Protein AF-A0A4V1SUV0-F1 (afdb_monomer_lite)

Secondary structure (DSSP, 8-state):
--PPP------GGGTHHHHHHHHHHHHHHHHHHHHH--HHHHHHHHHHHHHHHHHHHHHHHHHGGG--------HHHHHHHHHH-SS--EEE-TTS-EEEE-HHHHHHHTS---GGG-SS-HHHHHHHHHHHHHHHT-

Foldseek 3Di:
DDDDDDDPDPDPVVCVVLCCLQVVLQVVLVVCCVPPVDPVVSVVSNVNSVVVNVVVVVVCVVVCVVPPPPVPPPVVVVQVVQQPDPDFDWDADLVQHTDDTYVNVCVVQVHDDGLCRGPDDPVSSVVVVVVSVVVVVD

Structure (mmCIF, N/CA/C/O backbone):
data_AF-A0A4V1SUV0-F1
#
_entry.id   AF-A0A4V1SUV0-F1
#
loop_
_atom_site.group_PDB
_atom_site.id
_atom_site.type_symbol
_atom_site.label_atom_id
_atom_site.label_alt_id
_atom_site.label_comp_id
_atom_site.label_asym_id
_atom_site.label_entity_id
_atom_site.label_seq_id
_atom_site.pdbx_PDB_ins_code
_atom_site.Cartn_x
_atom_site.Cartn_y
_atom_site.Cartn_z
_atom_site.occupancy
_atom_site.B_iso_or_equiv
_atom_site.auth_seq_id
_atom_site.auth_comp_id
_atom_site.auth_asym_id
_atom_site.auth_atom_id
_atom_site.pdbx_PDB_model_num
ATOM 1 N N . MET A 1 1 ? -13.828 1.800 -22.307 1.00 41.22 1 MET A N 1
ATOM 2 C CA . MET A 1 1 ? -14.853 2.017 -21.264 1.00 41.22 1 MET A CA 1
ATOM 3 C C . MET A 1 1 ? -14.147 1.961 -19.924 1.00 41.22 1 MET A C 1
ATOM 5 O O . MET A 1 1 ? -13.738 0.884 -19.521 1.00 41.22 1 MET A O 1
ATOM 9 N N . ALA A 1 2 ? -13.876 3.117 -19.317 1.00 48.47 2 ALA A N 1
ATOM 10 C CA . ALA A 1 2 ? -13.180 3.194 -18.037 1.00 48.47 2 ALA A CA 1
ATOM 11 C C . ALA A 1 2 ? -14.188 2.935 -16.909 1.00 48.47 2 ALA A C 1
ATOM 13 O O . ALA A 1 2 ? -15.139 3.696 -16.738 1.00 48.47 2 ALA A O 1
ATOM 14 N N . SER A 1 3 ? -14.021 1.826 -16.195 1.00 60.16 3 SER A N 1
ATOM 15 C CA . SER A 1 3 ? -14.788 1.503 -14.994 1.00 60.16 3 SER A CA 1
ATOM 16 C C . SER A 1 3 ? -14.407 2.449 -13.853 1.00 60.16 3 SER A C 1
ATOM 18 O O . SER A 1 3 ? -13.226 2.697 -13.616 1.00 60.16 3 SER A O 1
ATOM 20 N N . LEU A 1 4 ? -15.415 2.981 -13.162 1.00 60.09 4 LEU A N 1
ATOM 21 C CA . LEU A 1 4 ? -15.269 3.890 -12.024 1.00 60.09 4 LEU A CA 1
ATOM 22 C C . LEU A 1 4 ? -14.561 3.211 -10.835 1.00 60.09 4 LEU A C 1
ATOM 24 O O . LEU A 1 4 ? -14.750 2.009 -10.627 1.00 60.09 4 LEU A O 1
ATOM 28 N N . PRO A 1 5 ? -13.804 3.963 -10.012 1.00 59.38 5 PRO A N 1
ATOM 29 C CA . PRO A 1 5 ? -13.216 3.426 -8.793 1.00 59.38 5 PRO A CA 1
ATOM 30 C C . PRO A 1 5 ? -14.317 3.043 -7.795 1.00 59.38 5 PRO A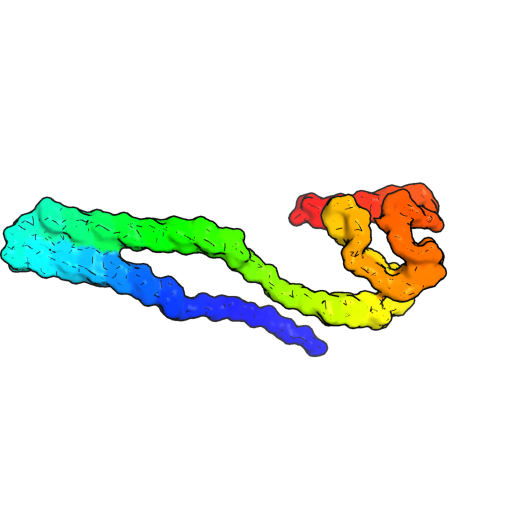 C 1
ATOM 32 O O . PRO A 1 5 ? -15.138 3.869 -7.391 1.00 59.38 5 PRO A O 1
ATOM 35 N N . ILE A 1 6 ? -14.326 1.776 -7.382 1.00 57.34 6 ILE A N 1
ATOM 36 C CA . ILE A 1 6 ? -15.168 1.284 -6.289 1.00 57.34 6 ILE A CA 1
ATOM 37 C C . ILE A 1 6 ? -14.663 1.931 -4.999 1.00 57.34 6 ILE A C 1
ATOM 39 O O . ILE A 1 6 ? -13.550 1.669 -4.550 1.00 57.34 6 ILE A O 1
ATOM 43 N N . SER A 1 7 ? -15.477 2.802 -4.406 1.00 56.31 7 SER A N 1
ATOM 44 C CA . SER A 1 7 ? -15.192 3.327 -3.071 1.00 56.31 7 SER A CA 1
ATOM 45 C C . SER A 1 7 ? -15.300 2.186 -2.055 1.00 56.31 7 SER A C 1
ATOM 47 O O . SER A 1 7 ? -16.302 1.463 -2.080 1.00 56.31 7 SER A O 1
ATOM 49 N N . PRO A 1 8 ? -14.322 2.001 -1.151 1.00 54.34 8 PRO A N 1
ATOM 50 C CA . PRO A 1 8 ? -14.418 0.974 -0.126 1.00 54.34 8 PRO A CA 1
ATOM 51 C C . PRO A 1 8 ? -15.612 1.285 0.782 1.00 54.34 8 PRO A C 1
ATOM 53 O O . PRO A 1 8 ? -15.635 2.282 1.507 1.00 54.34 8 PRO A O 1
ATOM 56 N N . VAL A 1 9 ? -16.633 0.429 0.735 1.00 54.97 9 VAL A N 1
ATOM 57 C CA . VAL A 1 9 ? -17.782 0.516 1.638 1.00 54.97 9 VAL A CA 1
ATOM 58 C C . VAL A 1 9 ? -17.272 0.226 3.048 1.00 54.97 9 VAL A C 1
ATOM 60 O O . VAL A 1 9 ? -16.897 -0.902 3.373 1.00 54.97 9 VAL A O 1
ATOM 63 N N . LYS A 1 10 ? -17.231 1.258 3.897 1.00 54.19 10 LYS A N 1
ATOM 64 C CA . LYS A 1 10 ? -16.852 1.136 5.308 1.00 54.19 10 LYS A CA 1
ATOM 65 C C . LYS A 1 10 ? -17.797 0.132 5.973 1.00 54.19 10 LYS A C 1
ATOM 67 O O . LYS A 1 10 ? -18.974 0.418 6.175 1.00 54.19 10 LYS A O 1
ATOM 72 N N . SER A 1 11 ? -17.296 -1.068 6.264 1.00 56.12 11 SER A N 1
ATOM 73 C CA . SER A 1 11 ? -18.139 -2.168 6.733 1.00 56.12 11 SER A CA 1
ATOM 74 C C . SER A 1 11 ? -18.790 -1.828 8.082 1.00 56.12 11 SER A C 1
ATOM 76 O O . SER A 1 11 ? -18.070 -1.549 9.043 1.00 56.12 11 SER A O 1
ATOM 78 N N . PRO A 1 12 ? -20.126 -1.916 8.223 1.00 59.59 12 PRO A N 1
ATOM 79 C CA . PRO A 1 12 ? -20.830 -1.590 9.470 1.00 59.59 12 PRO A CA 1
ATOM 80 C C . PRO A 1 12 ? -20.394 -2.476 10.651 1.00 59.59 12 PRO A C 1
ATOM 82 O O . PRO A 1 12 ? -20.438 -2.052 11.805 1.00 59.59 12 PRO A O 1
ATOM 85 N N . ARG A 1 13 ? -19.864 -3.675 10.367 1.00 63.06 13 ARG A N 1
ATOM 86 C CA . ARG A 1 13 ? -19.307 -4.608 11.363 1.00 63.06 13 ARG A CA 1
ATOM 87 C C . ARG A 1 13 ? -18.115 -4.040 12.137 1.00 63.06 13 ARG A C 1
ATOM 89 O O . ARG A 1 13 ? -17.915 -4.403 13.289 1.00 63.06 13 ARG A O 1
ATOM 96 N N . ALA A 1 14 ? -17.368 -3.104 11.549 1.00 66.19 14 ALA A N 1
ATOM 97 C CA . ALA A 1 14 ? -16.255 -2.439 12.220 1.00 66.19 14 ALA A CA 1
ATOM 98 C C . ALA A 1 14 ? -16.700 -1.543 13.387 1.00 66.19 14 ALA A C 1
ATOM 100 O O . ALA A 1 14 ? -15.888 -1.260 14.265 1.00 66.19 14 ALA A O 1
ATOM 101 N N . LEU A 1 15 ? -17.944 -1.060 13.387 1.00 70.19 15 LEU A N 1
ATOM 102 C CA . LEU A 1 15 ? -18.450 -0.131 14.401 1.00 70.19 15 LEU A CA 1
ATOM 103 C C . LEU A 1 15 ? -19.153 -0.847 15.558 1.00 70.19 15 LEU A C 1
ATOM 105 O O . LEU A 1 15 ? -19.224 -0.288 16.650 1.00 70.19 15 LEU A O 1
ATOM 109 N N . LEU A 1 16 ? -19.596 -2.092 15.352 1.00 78.88 16 LEU A N 1
ATOM 110 C CA . LEU A 1 16 ? -20.239 -2.908 16.383 1.00 78.88 16 LEU A CA 1
ATOM 111 C C . LEU A 1 16 ? -19.441 -3.027 17.695 1.00 78.88 16 LEU A C 1
ATOM 113 O O . LEU A 1 16 ? -20.037 -2.775 18.739 1.00 78.88 16 LEU A O 1
ATOM 117 N N . PRO A 1 17 ? -18.135 -3.366 17.706 1.00 74.00 17 PRO A N 1
ATOM 11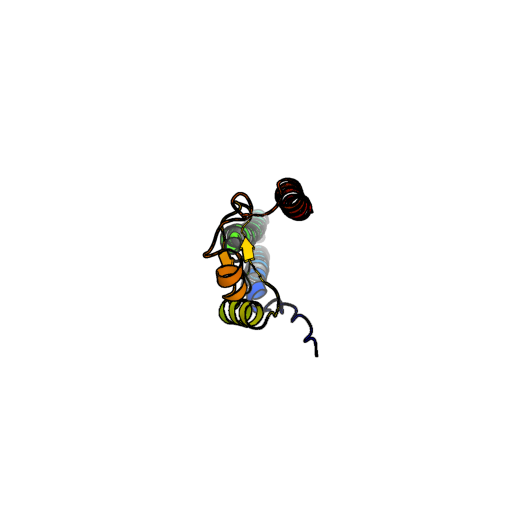8 C CA . PRO A 1 17 ? -17.416 -3.543 18.969 1.00 74.00 17 PRO A CA 1
ATOM 119 C C . PRO A 1 17 ? -17.228 -2.221 19.725 1.00 74.00 17 PRO A C 1
ATOM 121 O O . PRO A 1 17 ? -17.259 -2.203 20.952 1.00 74.00 17 PRO A O 1
ATOM 124 N N . LEU A 1 18 ? -17.099 -1.099 19.007 1.00 74.88 18 LEU A N 1
ATOM 125 C CA . LEU A 1 18 ? -16.996 0.228 19.614 1.00 74.88 18 LEU A CA 1
ATOM 126 C C . LEU A 1 18 ? -18.335 0.659 20.227 1.00 74.88 18 LEU A C 1
ATOM 128 O O . LEU A 1 18 ? -18.375 1.117 21.366 1.00 74.88 18 LEU A O 1
ATOM 132 N N . ALA A 1 19 ? -19.431 0.468 19.490 1.00 77.25 19 ALA A N 1
ATOM 133 C CA . ALA A 1 19 ? -20.776 0.751 19.976 1.00 77.25 19 ALA A CA 1
ATOM 134 C C . ALA A 1 19 ? -21.141 -0.131 21.180 1.00 77.25 19 ALA A C 1
ATOM 136 O O . ALA A 1 19 ? -21.720 0.365 22.142 1.00 77.25 19 ALA A O 1
ATOM 137 N N . ALA A 1 20 ? -20.748 -1.409 21.164 1.00 79.56 20 ALA A N 1
ATOM 138 C CA . ALA A 1 20 ? -20.945 -2.326 22.282 1.00 79.56 20 ALA A CA 1
ATOM 139 C C . ALA A 1 20 ? -20.131 -1.920 23.521 1.00 79.56 20 ALA A C 1
ATOM 141 O O . ALA A 1 20 ? -20.669 -1.942 24.623 1.00 79.56 20 ALA A O 1
ATOM 142 N N . ALA A 1 21 ? -18.870 -1.503 23.358 1.00 75.56 21 ALA A N 1
ATOM 143 C CA . ALA A 1 21 ? -18.037 -1.053 24.475 1.00 75.56 21 ALA A CA 1
ATOM 144 C C . ALA A 1 21 ? -18.584 0.228 25.126 1.00 75.56 21 ALA A C 1
ATOM 146 O O . ALA A 1 21 ? -18.710 0.302 26.348 1.00 75.56 21 ALA A O 1
ATOM 147 N N . ILE A 1 22 ? -18.961 1.218 24.310 1.00 76.31 22 ILE A N 1
ATOM 148 C CA . ILE A 1 22 ? -19.533 2.479 24.798 1.00 76.31 22 ILE A CA 1
ATOM 149 C C . ILE A 1 22 ? -20.901 2.219 25.439 1.00 76.31 22 ILE A C 1
ATOM 151 O O . ILE A 1 22 ? -21.127 2.600 26.585 1.00 76.31 22 ILE A O 1
ATOM 155 N N . GLY A 1 23 ? -21.799 1.530 24.731 1.00 79.88 23 GLY A N 1
ATOM 156 C CA . GLY A 1 23 ? -23.141 1.221 25.224 1.00 79.88 23 GLY A CA 1
ATOM 157 C C . GLY A 1 23 ? -23.121 0.377 26.498 1.00 79.88 23 GLY A C 1
ATOM 158 O O . GLY A 1 23 ? -23.837 0.688 27.446 1.00 79.88 23 GLY A O 1
ATOM 159 N N . GLY A 1 24 ? -22.256 -0.638 26.559 1.00 81.38 24 GLY A N 1
ATOM 160 C CA . GLY A 1 24 ? -22.076 -1.479 27.741 1.00 81.38 24 GLY A CA 1
ATOM 161 C C . GLY A 1 24 ? -21.551 -0.702 28.949 1.00 81.38 24 GLY A C 1
ATOM 162 O O . GLY A 1 24 ? -22.087 -0.856 30.045 1.00 81.38 24 GLY A O 1
ATOM 163 N N . GLY A 1 25 ? -20.562 0.178 28.754 1.00 75.75 25 GLY A N 1
ATOM 164 C CA . GLY A 1 25 ? -20.019 1.019 29.827 1.00 75.75 25 GLY A CA 1
ATOM 165 C C . GLY A 1 25 ? -21.056 1.980 30.415 1.00 75.75 25 GLY A C 1
ATOM 166 O O . GLY A 1 25 ? -21.202 2.061 31.634 1.00 75.75 25 GLY A O 1
ATOM 167 N N . PHE A 1 26 ? -21.830 2.655 29.560 1.00 77.19 26 PHE A N 1
ATOM 168 C CA . PHE A 1 26 ? -22.907 3.548 30.003 1.00 77.19 26 PHE A CA 1
ATOM 169 C C . PHE A 1 26 ? -24.049 2.800 30.694 1.00 77.19 26 PHE A C 1
ATOM 171 O O . PHE A 1 26 ? -24.549 3.262 31.720 1.00 77.19 26 PHE A O 1
ATOM 178 N N . LEU A 1 27 ? -24.448 1.639 30.167 1.00 82.62 27 LEU A N 1
ATOM 179 C CA . LEU A 1 27 ? -25.510 0.832 30.762 1.00 82.62 27 LEU A CA 1
ATOM 180 C C . LEU A 1 27 ? -25.115 0.330 32.156 1.00 82.62 27 LEU A C 1
ATOM 182 O O . LEU A 1 27 ? -25.905 0.428 33.091 1.00 82.62 27 LEU A O 1
ATOM 186 N N . ALA A 1 28 ? -23.881 -0.148 32.317 1.00 74.62 28 ALA A N 1
ATOM 187 C CA . ALA A 1 28 ? -23.382 -0.590 33.612 1.00 74.62 28 ALA A CA 1
ATOM 188 C C . ALA A 1 28 ? -23.253 0.569 34.619 1.00 74.62 28 ALA A C 1
ATOM 190 O O . ALA A 1 28 ? -23.650 0.411 35.773 1.00 74.62 28 ALA A O 1
ATOM 191 N N . ALA A 1 29 ? -22.797 1.751 34.184 1.00 71.44 29 ALA A N 1
ATOM 192 C CA . ALA A 1 29 ? -22.764 2.948 35.029 1.00 71.44 29 ALA A CA 1
ATOM 193 C C . ALA A 1 29 ? -24.166 3.358 35.516 1.00 71.44 29 ALA A C 1
ATOM 195 O O . ALA A 1 29 ? -24.338 3.694 36.687 1.00 71.44 29 ALA A O 1
ATOM 196 N N . ALA A 1 30 ? -25.171 3.294 34.635 1.00 74.00 30 ALA A N 1
ATOM 197 C CA . ALA A 1 30 ? -26.556 3.603 34.978 1.00 74.00 30 ALA A CA 1
ATOM 198 C C . ALA A 1 30 ? -27.132 2.608 35.996 1.00 74.00 30 ALA A C 1
ATOM 200 O O . ALA A 1 30 ? -27.776 3.030 36.952 1.00 74.00 30 ALA A O 1
ATOM 201 N N . ILE A 1 31 ? -26.862 1.307 35.835 1.00 78.94 31 ILE A N 1
ATOM 202 C CA . ILE A 1 31 ? -27.298 0.278 36.791 1.00 78.94 31 ILE A CA 1
ATOM 203 C C . ILE A 1 31 ? -26.684 0.540 38.166 1.00 78.94 31 ILE A C 1
ATOM 205 O O . ILE A 1 31 ? -27.420 0.615 39.143 1.00 78.94 31 ILE A O 1
ATOM 209 N N . VAL A 1 32 ? -25.365 0.751 38.240 1.00 77.25 32 VAL A N 1
ATOM 210 C CA . VAL A 1 32 ? -24.669 1.020 39.509 1.00 77.25 32 VAL A CA 1
ATOM 211 C C . VAL A 1 32 ? -25.234 2.256 40.202 1.00 77.25 32 VAL A C 1
ATOM 213 O O . VAL A 1 32 ? -25.510 2.197 41.397 1.00 77.25 32 VAL A O 1
ATOM 216 N N . LEU A 1 33 ? -25.444 3.352 39.467 1.00 71.56 33 LEU A N 1
ATOM 217 C CA . LEU A 1 33 ? -25.982 4.587 40.036 1.00 71.56 33 LEU A CA 1
ATOM 218 C C . LEU A 1 33 ? -27.406 4.387 40.574 1.00 71.56 33 LEU A C 1
ATOM 220 O O . LEU A 1 33 ? -27.722 4.881 41.648 1.00 71.56 33 LEU A O 1
ATOM 224 N N . LEU A 1 34 ? -28.242 3.623 39.864 1.00 74.50 34 LEU A N 1
ATOM 225 C CA . LEU A 1 34 ? -29.613 3.330 40.287 1.00 74.50 34 LEU A CA 1
ATOM 226 C C . LEU A 1 34 ? -29.688 2.364 41.480 1.00 74.50 34 LEU A C 1
ATOM 228 O O . LEU A 1 34 ? -30.655 2.422 42.233 1.00 74.50 34 LEU A O 1
ATOM 232 N N . THR A 1 35 ? -28.707 1.472 41.656 1.00 79.50 35 THR A N 1
ATOM 233 C CA . THR A 1 35 ? -28.727 0.463 42.731 1.00 79.50 35 THR A CA 1
ATOM 234 C C . THR A 1 35 ? -27.941 0.856 43.978 1.00 79.50 35 THR A C 1
ATOM 236 O O . THR A 1 35 ? -28.340 0.478 45.075 1.00 79.50 35 THR A O 1
ATOM 239 N N . LEU A 1 36 ? -26.809 1.552 43.827 1.00 77.88 36 LEU A N 1
ATOM 240 C CA . LEU A 1 36 ? -25.890 1.875 44.929 1.00 77.88 36 LEU A CA 1
ATOM 241 C C . LEU A 1 36 ? -25.932 3.357 45.334 1.00 77.88 36 LEU A C 1
ATOM 243 O O . LEU A 1 36 ? -25.441 3.677 46.411 1.00 77.88 36 LEU A O 1
ATOM 247 N N . ASP A 1 37 ? -26.445 4.252 44.479 1.00 77.50 37 ASP A N 1
ATOM 248 C CA . ASP A 1 37 ? -26.377 5.725 44.613 1.00 77.50 37 ASP A CA 1
ATOM 249 C C . ASP A 1 37 ? -24.947 6.292 44.803 1.00 77.50 37 ASP A C 1
ATOM 251 O O . ASP A 1 37 ? -24.736 7.478 45.062 1.00 77.50 37 ASP A O 1
ATOM 255 N N . ASP A 1 38 ? -23.922 5.455 44.615 1.00 74.69 38 ASP A N 1
ATOM 256 C CA . ASP A 1 38 ? -22.522 5.833 44.765 1.00 74.69 38 ASP A CA 1
ATOM 257 C C . ASP A 1 38 ? -21.959 6.383 43.448 1.00 74.69 38 ASP A C 1
ATOM 259 O O . ASP A 1 38 ? -21.669 5.666 42.479 1.00 74.69 38 ASP A O 1
ATOM 263 N N . ARG A 1 39 ? -21.772 7.705 43.433 1.00 77.44 39 ARG A N 1
ATOM 264 C CA . ARG A 1 39 ? -21.235 8.446 42.288 1.00 77.44 39 ARG A CA 1
ATOM 265 C C . ARG A 1 39 ? -19.792 8.071 41.959 1.00 77.44 39 ARG A C 1
ATOM 267 O O . ARG A 1 39 ? -19.420 8.143 40.789 1.00 77.44 39 ARG A O 1
ATOM 274 N N . ALA A 1 40 ? -18.985 7.669 42.940 1.00 79.44 40 ALA A N 1
ATOM 275 C CA . ALA A 1 40 ? -17.592 7.301 42.699 1.00 79.44 40 ALA A CA 1
ATOM 276 C C . ALA A 1 40 ? -17.506 6.018 41.861 1.00 79.44 40 ALA A C 1
ATOM 278 O O . ALA A 1 40 ? -16.734 5.948 40.901 1.00 79.44 40 ALA A O 1
ATOM 279 N N . VAL A 1 41 ? -18.360 5.035 42.158 1.00 75.25 41 VAL A N 1
ATOM 280 C CA . VAL A 1 41 ? -18.403 3.763 41.422 1.00 75.25 41 VAL A CA 1
ATOM 281 C C . VAL A 1 41 ? -18.961 3.960 40.008 1.00 75.25 41 VAL A C 1
ATOM 283 O O . VAL A 1 41 ? -18.410 3.420 39.045 1.00 75.25 41 VAL A O 1
ATOM 286 N N . ALA A 1 42 ? -19.997 4.791 39.848 1.00 72.00 42 ALA A N 1
ATOM 287 C CA . ALA A 1 42 ? -20.558 5.114 38.534 1.00 72.00 42 ALA A CA 1
ATOM 288 C C . ALA A 1 42 ? -19.532 5.805 37.611 1.00 72.00 42 ALA A C 1
ATOM 290 O O . ALA A 1 42 ? -19.392 5.428 36.445 1.00 72.00 42 ALA A O 1
ATOM 291 N N . VAL A 1 43 ? -18.760 6.766 38.138 1.00 77.00 43 VAL A N 1
ATOM 292 C CA . VAL A 1 43 ? -17.669 7.427 37.395 1.00 77.00 43 VAL A CA 1
ATOM 293 C C . VAL A 1 43 ? -16.588 6.423 36.987 1.00 77.00 43 VAL A C 1
ATOM 295 O O . VAL A 1 43 ? -16.093 6.489 35.860 1.00 77.00 43 VAL A O 1
ATOM 298 N N . GLY A 1 44 ? -16.266 5.455 37.851 1.00 77.62 44 GLY A N 1
ATOM 299 C CA . GLY A 1 44 ? -15.321 4.380 37.540 1.00 77.62 44 GLY A CA 1
ATOM 300 C C . GLY A 1 44 ? -15.730 3.555 36.315 1.00 77.62 44 GLY A C 1
ATOM 301 O O . GLY A 1 44 ? -14.896 3.270 35.457 1.00 77.62 44 GLY A O 1
ATOM 302 N N . PHE A 1 45 ? -17.019 3.238 36.173 1.00 76.44 45 PHE A N 1
ATOM 303 C CA . PHE A 1 45 ? -17.527 2.485 35.021 1.00 76.44 45 PHE A CA 1
ATOM 304 C C . PHE A 1 45 ? -17.484 3.282 33.713 1.00 76.44 45 PHE A C 1
ATOM 306 O O . PHE A 1 45 ? -17.121 2.739 32.666 1.00 76.44 45 PHE A O 1
ATOM 313 N N . VAL A 1 46 ? -17.791 4.582 33.768 1.00 76.44 46 VAL A N 1
ATOM 314 C CA . VAL A 1 46 ? -17.650 5.476 32.607 1.00 76.44 46 VAL A CA 1
ATOM 315 C C . VAL A 1 46 ? -16.184 5.570 32.181 1.00 76.44 46 VAL A C 1
ATOM 317 O O . VAL A 1 46 ? -15.874 5.417 30.999 1.00 76.44 46 VAL A O 1
ATOM 320 N N . ALA A 1 47 ? -15.269 5.753 33.138 1.00 77.19 47 ALA A N 1
ATOM 321 C CA . ALA A 1 47 ? -13.833 5.792 32.870 1.00 77.19 47 ALA A CA 1
ATOM 322 C C . ALA A 1 47 ? -13.333 4.475 32.254 1.00 77.19 47 ALA A C 1
ATOM 324 O O . ALA A 1 47 ? -12.604 4.501 31.262 1.00 77.19 47 ALA A O 1
ATOM 325 N N . ALA A 1 48 ? -13.779 3.326 32.772 1.00 78.38 48 ALA A N 1
ATOM 326 C CA . ALA A 1 48 ? -13.455 2.016 32.213 1.00 78.38 48 ALA A CA 1
ATOM 327 C C . ALA A 1 48 ? -13.945 1.867 30.761 1.00 78.38 48 ALA A C 1
ATOM 329 O O . ALA A 1 48 ? -13.186 1.420 29.901 1.00 78.38 48 ALA A O 1
ATOM 330 N N . GLY A 1 49 ? -15.172 2.306 30.455 1.00 76.38 49 GLY A N 1
ATOM 331 C CA . GLY A 1 49 ? -15.708 2.300 29.089 1.00 76.38 49 GLY A CA 1
ATOM 332 C C . GLY A 1 49 ? -14.879 3.148 28.117 1.00 76.38 49 GLY A C 1
ATOM 333 O O . GLY A 1 49 ? -14.575 2.701 27.009 1.00 76.38 49 GLY A O 1
ATOM 334 N N . ILE A 1 50 ? -14.447 4.339 28.546 1.00 81.94 50 ILE A N 1
ATOM 335 C CA . ILE A 1 50 ? -13.572 5.220 27.755 1.00 81.94 50 ILE A CA 1
ATOM 336 C C . ILE A 1 50 ? -12.206 4.565 27.517 1.00 81.94 50 ILE A C 1
ATOM 338 O O . ILE A 1 50 ? -11.712 4.591 26.390 1.00 81.94 50 ILE A O 1
ATOM 342 N N . LEU A 1 51 ? -11.611 3.945 28.541 1.00 84.62 51 LEU A N 1
ATOM 343 C CA . LEU A 1 51 ? -10.322 3.256 28.421 1.00 84.62 51 LEU A CA 1
ATOM 344 C C . LEU A 1 51 ? -10.390 2.081 27.440 1.00 84.62 51 LEU A C 1
ATOM 346 O O . LEU A 1 51 ? -9.506 1.943 26.595 1.00 84.62 51 LEU A O 1
ATOM 350 N N . VAL A 1 52 ? -11.453 1.274 27.492 1.00 82.69 52 VAL A N 1
ATOM 351 C CA . VAL A 1 52 ? -11.657 0.157 26.555 1.00 82.69 52 VAL A CA 1
ATOM 352 C C . VAL A 1 52 ? -11.858 0.667 25.128 1.00 82.69 52 VAL A C 1
ATOM 354 O O . VAL A 1 52 ? -11.226 0.161 24.199 1.00 82.69 52 VAL A O 1
ATOM 357 N N . ALA A 1 53 ? -12.692 1.693 24.934 1.00 79.19 53 ALA A N 1
ATOM 358 C CA . ALA A 1 53 ? -12.920 2.286 23.617 1.00 79.19 53 ALA A CA 1
ATOM 359 C C . ALA A 1 53 ? -11.634 2.901 23.036 1.00 79.19 53 ALA A C 1
ATOM 361 O O . ALA A 1 53 ? -11.298 2.657 21.875 1.00 79.19 53 ALA A O 1
ATOM 362 N N . GLY A 1 54 ? -10.884 3.648 23.852 1.00 85.88 54 GLY A N 1
ATOM 363 C CA . GLY A 1 54 ? -9.593 4.225 23.482 1.00 85.88 54 GLY A CA 1
ATOM 364 C C . GLY A 1 54 ? -8.557 3.155 23.138 1.00 85.88 54 GLY A C 1
ATOM 365 O O . GLY A 1 54 ? -7.909 3.247 22.096 1.00 85.88 54 GLY A O 1
ATOM 366 N N . GLY A 1 55 ? -8.460 2.101 23.953 1.00 87.94 55 GLY A N 1
ATOM 367 C CA . GLY A 1 55 ? -7.587 0.953 23.709 1.00 87.94 55 GLY A CA 1
ATOM 368 C C . GLY A 1 55 ? -7.919 0.232 22.404 1.00 87.94 55 GLY A C 1
ATOM 369 O O . GLY A 1 55 ? -7.019 -0.070 21.626 1.00 87.94 55 GLY A O 1
ATOM 370 N N . LEU A 1 56 ? -9.206 0.038 22.100 1.00 84.50 56 LEU A N 1
ATOM 371 C CA . LEU A 1 56 ? -9.639 -0.564 20.839 1.00 84.50 56 LEU A CA 1
ATOM 372 C C . LEU A 1 56 ? -9.279 0.318 19.635 1.00 84.50 56 LEU A C 1
ATOM 374 O O . LEU A 1 56 ? -8.817 -0.194 18.618 1.00 84.50 56 LEU A O 1
ATOM 378 N N . ILE A 1 57 ? -9.455 1.640 19.731 1.00 84.12 57 ILE A N 1
ATOM 379 C CA . ILE A 1 57 ? -9.057 2.576 18.665 1.00 84.12 57 ILE A CA 1
ATOM 380 C C . ILE A 1 57 ? -7.539 2.543 18.457 1.00 84.12 57 ILE A C 1
ATOM 382 O O . ILE A 1 57 ? -7.087 2.475 17.314 1.00 84.12 57 ILE A O 1
ATOM 386 N N . ALA A 1 58 ? -6.758 2.567 19.538 1.00 87.19 58 ALA A N 1
ATOM 387 C CA . ALA A 1 58 ? -5.302 2.510 19.480 1.00 87.19 58 ALA A CA 1
ATOM 388 C C . ALA A 1 58 ? -4.814 1.188 18.876 1.00 87.19 58 ALA A C 1
ATOM 390 O O . ALA A 1 58 ? -4.047 1.211 17.918 1.00 87.19 58 ALA A O 1
ATOM 391 N N . ALA A 1 59 ? -5.327 0.051 19.352 1.00 85.19 59 ALA A N 1
ATOM 392 C CA . ALA A 1 59 ? -5.007 -1.266 18.809 1.00 85.19 59 ALA A CA 1
ATOM 393 C C . ALA A 1 59 ? -5.334 -1.342 17.317 1.00 85.19 59 ALA A C 1
ATOM 395 O O . ALA A 1 59 ? -4.502 -1.763 16.524 1.00 85.19 59 ALA A O 1
ATOM 396 N N . ARG A 1 60 ? -6.502 -0.846 16.897 1.00 80.62 60 ARG A N 1
ATOM 397 C CA . ARG A 1 60 ? -6.854 -0.812 15.474 1.00 80.62 60 ARG A CA 1
ATOM 398 C C . ARG A 1 60 ? -5.913 0.055 14.655 1.00 80.62 60 ARG A C 1
ATOM 400 O O . ARG A 1 60 ? -5.608 -0.329 13.541 1.00 80.62 60 ARG A O 1
ATOM 407 N N . ARG A 1 61 ? -5.455 1.198 15.165 1.00 78.88 61 ARG A N 1
ATOM 408 C CA . ARG A 1 61 ? -4.488 2.044 14.445 1.00 78.88 61 ARG A CA 1
ATOM 409 C C . ARG A 1 61 ? -3.123 1.374 14.322 1.00 78.88 61 ARG A C 1
ATOM 411 O O . ARG A 1 61 ? -2.522 1.425 13.256 1.00 78.88 61 ARG A O 1
ATOM 418 N N . LEU A 1 62 ? -2.664 0.737 15.395 1.00 81.62 62 LEU A N 1
ATOM 419 C CA . LEU A 1 62 ? -1.379 0.043 15.426 1.00 81.62 62 LEU A CA 1
ATOM 420 C C . LEU A 1 62 ? -1.385 -1.200 14.527 1.00 81.62 62 LEU A C 1
ATOM 422 O O . LEU A 1 62 ? -0.425 -1.420 13.805 1.00 81.62 62 LEU A O 1
ATOM 426 N N . LEU A 1 63 ? -2.477 -1.971 14.522 1.00 73.25 63 LEU A N 1
ATOM 427 C CA . LEU A 1 63 ? -2.598 -3.194 13.721 1.00 73.25 63 LEU A CA 1
ATOM 428 C C . LEU A 1 63 ? -3.002 -2.921 12.262 1.00 73.25 63 LEU A C 1
ATOM 430 O O . LEU A 1 63 ? -2.563 -3.637 11.374 1.00 73.25 63 LEU A O 1
ATOM 434 N N . ALA A 1 64 ? -3.797 -1.882 11.982 1.00 64.62 64 ALA A N 1
ATOM 435 C CA . ALA A 1 64 ? -4.173 -1.525 10.608 1.00 64.62 64 ALA A CA 1
ATOM 436 C C . ALA A 1 64 ? -3.045 -0.834 9.826 1.00 64.62 64 ALA A C 1
ATOM 438 O O . ALA A 1 64 ? -3.228 -0.530 8.651 1.00 64.62 64 ALA A O 1
ATOM 439 N N . SER A 1 65 ? -1.892 -0.573 10.453 1.00 54.94 65 SER A N 1
ATOM 440 C CA . SER A 1 65 ? -0.733 0.005 9.764 1.00 54.94 65 SER A CA 1
ATOM 441 C C . SER A 1 65 ? -0.091 -0.967 8.758 1.00 54.94 65 SER A C 1
ATOM 443 O O . SER A 1 65 ? 0.621 -0.502 7.876 1.00 54.94 65 SER A O 1
ATOM 445 N N . ASP A 1 66 ? -0.414 -2.267 8.823 1.00 54.94 66 ASP A N 1
ATOM 446 C CA . ASP A 1 66 ? -0.034 -3.274 7.813 1.00 54.94 66 ASP A CA 1
ATOM 447 C C . ASP A 1 66 ? -1.111 -3.507 6.735 1.00 54.94 66 ASP A C 1
ATOM 449 O O . ASP A 1 66 ? -0.826 -4.074 5.686 1.00 54.94 66 ASP A O 1
ATOM 453 N N . GLU A 1 67 ? -2.346 -3.034 6.947 1.00 50.41 67 GLU A N 1
ATOM 454 C CA . GLU A 1 67 ? -3.428 -3.064 5.950 1.00 50.41 67 GLU A CA 1
ATOM 455 C C . GLU A 1 67 ? -3.569 -1.697 5.262 1.00 50.41 67 GLU A C 1
ATOM 457 O O . GLU A 1 67 ? -4.675 -1.217 4.983 1.00 50.41 67 GLU A O 1
ATOM 462 N N . ALA A 1 68 ? -2.448 -1.051 4.928 1.00 55.12 68 ALA A N 1
ATOM 463 C CA . ALA A 1 68 ? -2.459 -0.269 3.703 1.00 55.12 68 ALA A CA 1
ATOM 464 C C . ALA A 1 68 ? -2.825 -1.281 2.619 1.00 55.12 68 ALA A C 1
ATOM 466 O O . ALA A 1 68 ? -2.002 -2.108 2.248 1.00 55.12 68 ALA A O 1
ATOM 467 N N . ALA A 1 69 ? -4.106 -1.296 2.246 1.00 54.06 69 ALA A N 1
ATOM 468 C CA . ALA A 1 69 ? -4.650 -2.117 1.191 1.00 54.06 69 ALA A CA 1
ATOM 469 C C . ALA A 1 69 ? -3.867 -1.789 -0.076 1.00 54.06 69 ALA A C 1
ATOM 471 O O . ALA A 1 69 ? -4.229 -0.902 -0.850 1.00 54.06 69 ALA A O 1
ATOM 472 N N . GLU A 1 70 ? -2.752 -2.487 -0.244 1.00 53.00 70 GLU A N 1
ATOM 473 C CA . GLU A 1 70 ? -2.080 -2.670 -1.498 1.00 53.00 70 GLU A CA 1
ATOM 474 C C . GLU A 1 70 ? -3.117 -3.412 -2.315 1.00 53.00 70 GLU A C 1
ATOM 476 O O . GLU A 1 70 ? -3.311 -4.618 -2.182 1.00 53.00 70 GLU A O 1
ATOM 481 N N . ASN A 1 71 ? -3.933 -2.626 -3.018 1.00 57.25 71 ASN A N 1
ATOM 482 C CA . ASN A 1 71 ? -4.862 -3.112 -4.011 1.00 57.25 71 ASN A CA 1
ATOM 483 C C . ASN A 1 71 ? -4.029 -4.087 -4.837 1.00 57.25 71 ASN A C 1
ATOM 485 O O . ASN A 1 71 ? -3.063 -3.600 -5.436 1.00 57.25 71 ASN A O 1
ATOM 489 N N . PRO A 1 72 ? -4.265 -5.414 -4.739 1.00 60.19 72 PRO A N 1
ATOM 490 C CA . PRO A 1 72 ? -3.318 -6.401 -5.222 1.00 60.19 72 PRO A CA 1
ATOM 491 C C . PRO A 1 72 ? -3.114 -6.082 -6.686 1.00 60.19 72 PRO A C 1
ATOM 493 O O . PRO A 1 72 ? -4.025 -6.234 -7.500 1.00 60.19 72 PRO A O 1
ATOM 496 N N . THR A 1 73 ? -1.967 -5.474 -6.978 1.00 69.00 73 THR A N 1
ATOM 497 C CA . THR A 1 73 ? -1.707 -4.962 -8.308 1.00 69.00 73 THR A CA 1
ATOM 498 C C . THR A 1 73 ? -1.579 -6.212 -9.135 1.00 69.00 73 THR A C 1
ATOM 500 O O . THR A 1 73 ? -0.674 -7.012 -8.897 1.00 69.00 73 THR A O 1
ATOM 503 N N . ASP A 1 74 ? -2.547 -6.435 -10.018 1.00 81.25 74 ASP A N 1
ATOM 504 C CA . ASP A 1 74 ? -2.561 -7.636 -10.826 1.00 81.25 74 ASP A CA 1
ATOM 505 C C . ASP A 1 74 ? -1.364 -7.565 -11.775 1.00 81.25 74 ASP A C 1
ATOM 507 O O . ASP A 1 74 ? -1.378 -6.901 -12.816 1.00 81.25 74 ASP A O 1
ATOM 511 N N . TRP A 1 75 ? -0.275 -8.207 -11.358 1.00 79.19 75 TRP A N 1
ATOM 512 C CA . TRP A 1 75 ? 0.980 -8.191 -12.084 1.00 79.19 75 TRP A CA 1
ATOM 513 C C . TRP A 1 75 ? 0.839 -8.884 -13.436 1.00 79.19 75 TRP A C 1
ATOM 515 O O . TRP A 1 75 ? 1.549 -8.531 -14.374 1.00 79.19 75 TRP A O 1
ATOM 525 N N . ALA A 1 76 ? -0.122 -9.804 -13.582 1.00 82.94 76 ALA A N 1
ATOM 526 C CA . ALA A 1 76 ? -0.430 -10.395 -14.875 1.00 82.94 76 ALA A CA 1
ATOM 527 C C . ALA A 1 76 ? -1.021 -9.346 -15.827 1.00 82.94 76 ALA A C 1
ATOM 529 O O . ALA A 1 76 ? -0.639 -9.308 -16.995 1.00 82.94 76 ALA A O 1
ATOM 530 N N . VAL A 1 77 ? -1.873 -8.441 -15.332 1.00 85.94 77 VAL A N 1
ATOM 531 C CA . VAL A 1 77 ? -2.391 -7.309 -16.123 1.00 85.94 77 VAL A CA 1
ATOM 532 C C . VAL A 1 77 ? -1.278 -6.322 -16.466 1.00 85.94 77 VAL A C 1
ATOM 534 O O . VAL A 1 77 ? -1.163 -5.919 -17.623 1.00 85.94 77 VAL A O 1
ATOM 537 N N . ALA A 1 78 ? -0.427 -5.961 -15.502 1.00 85.62 78 ALA A N 1
ATOM 538 C CA . ALA A 1 78 ? 0.712 -5.074 -15.753 1.00 85.62 78 ALA A CA 1
ATOM 539 C C . ALA A 1 78 ? 1.660 -5.658 -16.816 1.00 85.62 78 ALA A C 1
ATOM 541 O O . ALA A 1 78 ? 2.068 -4.960 -17.746 1.00 85.62 78 ALA A O 1
ATOM 542 N N . HIS A 1 79 ? 1.948 -6.956 -16.725 1.00 84.50 79 HIS A N 1
ATOM 543 C CA . HIS A 1 79 ? 2.797 -7.655 -17.680 1.00 84.50 79 HIS A CA 1
ATOM 544 C C . HIS A 1 79 ? 2.139 -7.773 -19.063 1.00 84.50 79 HIS A C 1
ATOM 546 O O . HIS A 1 79 ? 2.796 -7.540 -20.074 1.00 84.50 79 HIS A O 1
ATOM 552 N N . ALA A 1 80 ? 0.833 -8.055 -19.127 1.00 87.06 80 ALA A N 1
ATOM 553 C CA . ALA A 1 80 ? 0.083 -8.102 -20.383 1.00 87.06 80 ALA A CA 1
ATOM 554 C C . ALA A 1 80 ? 0.045 -6.738 -21.089 1.00 87.06 80 ALA A C 1
ATOM 556 O O . ALA A 1 80 ? 0.220 -6.670 -22.304 1.00 87.06 80 ALA A O 1
ATOM 557 N N . LEU A 1 81 ? -0.129 -5.646 -20.337 1.00 86.12 81 LEU A N 1
ATOM 558 C CA . LEU A 1 81 ? -0.081 -4.284 -20.875 1.00 86.12 81 LEU A CA 1
ATOM 559 C C . LEU A 1 81 ? 1.314 -3.927 -21.396 1.00 86.12 81 LEU A C 1
ATOM 561 O O . LEU A 1 81 ? 1.436 -3.394 -22.497 1.00 86.12 81 LEU A O 1
ATOM 565 N N . ALA A 1 82 ? 2.368 -4.260 -20.646 1.00 87.69 82 ALA A N 1
ATOM 566 C CA . ALA A 1 82 ? 3.744 -4.050 -21.091 1.00 87.69 82 ALA A CA 1
ATOM 567 C C . ALA A 1 82 ? 4.060 -4.843 -22.374 1.00 87.69 82 ALA A C 1
ATOM 569 O O . ALA A 1 82 ? 4.724 -4.324 -23.274 1.00 87.69 82 ALA A O 1
ATOM 570 N N . ALA A 1 83 ? 3.559 -6.077 -22.478 1.00 87.69 83 ALA A N 1
ATOM 571 C CA . ALA A 1 83 ? 3.732 -6.932 -23.651 1.00 87.69 83 ALA A CA 1
ATOM 572 C C . ALA A 1 83 ? 2.931 -6.458 -24.877 1.00 87.69 83 ALA A C 1
ATOM 574 O O . ALA A 1 83 ? 3.384 -6.649 -26.002 1.00 87.69 83 ALA A O 1
ATOM 575 N N . ALA A 1 84 ? 1.769 -5.830 -24.674 1.00 88.75 84 ALA A N 1
ATOM 576 C CA . ALA A 1 84 ? 0.945 -5.278 -25.750 1.00 88.75 84 ALA A CA 1
ATOM 577 C C . ALA A 1 84 ? 1.486 -3.955 -26.325 1.00 88.75 84 ALA A C 1
ATOM 579 O O . ALA A 1 84 ? 1.038 -3.529 -27.387 1.00 88.75 84 ALA A O 1
ATOM 580 N N . SER A 1 85 ? 2.423 -3.296 -25.635 1.00 87.81 85 SER A N 1
ATOM 581 C CA . SER A 1 85 ? 3.032 -2.046 -26.094 1.00 87.81 85 SER A CA 1
ATOM 582 C C . SER A 1 85 ? 3.869 -2.246 -27.360 1.00 87.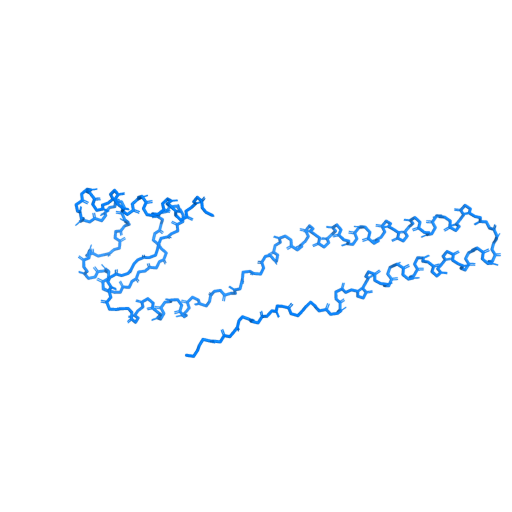81 85 SER A C 1
ATOM 584 O O . SER A 1 85 ? 4.689 -3.167 -27.451 1.00 87.81 85 SER A O 1
ATOM 586 N N . ASP A 1 86 ? 3.712 -1.328 -28.316 1.00 89.62 86 ASP A N 1
ATOM 587 C 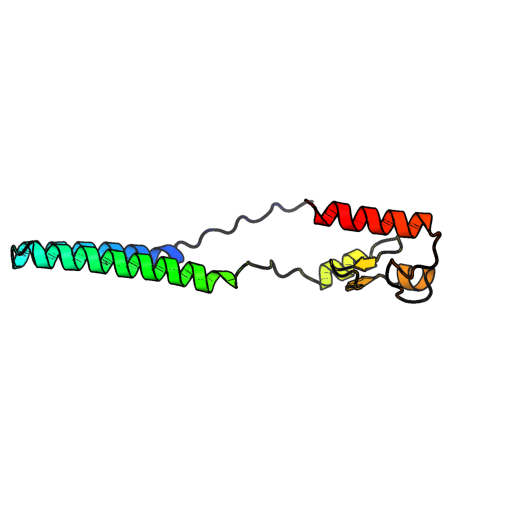CA . ASP A 1 86 ? 4.536 -1.296 -29.524 1.00 89.62 86 ASP A CA 1
ATOM 588 C C . ASP A 1 86 ? 5.919 -0.669 -29.325 1.00 89.62 86 ASP A C 1
ATOM 590 O O . ASP A 1 86 ? 6.833 -0.937 -30.107 1.00 89.62 86 ASP A O 1
ATOM 594 N N . ASP A 1 87 ? 6.101 0.064 -28.229 1.00 90.31 87 ASP A N 1
ATOM 595 C CA . ASP A 1 87 ? 7.366 0.696 -27.866 1.00 90.31 87 ASP A CA 1
ATOM 596 C C . ASP A 1 87 ? 8.216 -0.185 -26.938 1.00 90.31 87 ASP A C 1
ATOM 598 O O . ASP A 1 87 ? 7.702 -1.020 -26.185 1.00 90.31 87 ASP A O 1
ATOM 602 N N . ALA A 1 88 ? 9.536 0.030 -26.959 1.00 89.12 88 ALA A N 1
ATOM 603 C CA . ALA A 1 88 ? 10.465 -0.557 -25.995 1.00 89.12 88 ALA A CA 1
ATOM 604 C C . ALA A 1 88 ? 10.191 0.011 -24.593 1.00 89.12 88 ALA A C 1
ATOM 606 O O . ALA A 1 88 ? 10.410 1.197 -24.346 1.00 89.12 88 ALA A O 1
ATOM 607 N N . LEU A 1 89 ? 9.716 -0.839 -23.678 1.00 88.94 89 LEU A N 1
ATOM 608 C CA . LEU A 1 89 ? 9.232 -0.421 -22.363 1.00 88.94 89 LEU A CA 1
ATOM 609 C C . LEU A 1 89 ? 10.001 -1.115 -21.241 1.00 88.94 89 LEU A C 1
ATOM 611 O O . LEU A 1 89 ? 10.138 -2.339 -21.232 1.00 88.94 89 LEU A O 1
ATOM 615 N N . ALA A 1 90 ? 10.439 -0.313 -20.273 1.00 89.25 90 ALA A N 1
ATOM 616 C CA . ALA A 1 90 ? 11.076 -0.740 -19.036 1.00 89.25 90 ALA A CA 1
ATOM 617 C C . ALA A 1 90 ? 10.515 0.068 -17.856 1.00 89.25 90 ALA A C 1
ATOM 619 O O . ALA A 1 90 ? 10.371 1.287 -17.937 1.00 89.25 90 ALA A O 1
ATOM 620 N N . VAL A 1 91 ? 10.210 -0.616 -16.756 1.00 87.44 91 VAL A N 1
ATOM 621 C CA . VAL A 1 91 ? 9.726 -0.042 -15.497 1.00 87.44 91 VAL A CA 1
ATOM 622 C C . VAL A 1 91 ? 10.777 -0.296 -14.431 1.00 87.44 91 VAL A C 1
ATOM 624 O O . VAL A 1 91 ? 11.148 -1.448 -14.191 1.00 87.44 91 VAL A O 1
ATOM 627 N N . THR A 1 92 ? 11.242 0.766 -13.780 1.00 85.81 92 THR A N 1
ATOM 628 C CA . THR A 1 92 ? 12.190 0.684 -12.667 1.00 85.81 92 THR A CA 1
ATOM 629 C C . THR A 1 92 ? 11.552 1.090 -11.346 1.00 85.81 92 THR A C 1
ATOM 631 O O . THR A 1 92 ? 10.639 1.914 -11.323 1.00 85.81 92 THR A O 1
ATOM 634 N N . ASP A 1 93 ? 12.059 0.550 -10.240 1.00 85.50 93 ASP A N 1
ATOM 635 C CA . ASP A 1 93 ? 11.703 1.015 -8.901 1.00 85.50 93 ASP A CA 1
ATOM 636 C C . ASP A 1 93 ? 12.395 2.350 -8.558 1.00 85.50 93 ASP A C 1
ATOM 638 O O . ASP A 1 93 ? 13.202 2.889 -9.323 1.00 85.50 93 ASP A O 1
ATOM 642 N N . ARG A 1 94 ? 12.105 2.884 -7.364 1.00 78.38 94 ARG A N 1
ATOM 643 C CA . ARG A 1 94 ? 12.743 4.107 -6.843 1.00 78.38 94 ARG A CA 1
ATOM 644 C C . ARG A 1 94 ? 14.256 3.957 -6.627 1.00 78.38 94 ARG A C 1
ATOM 646 O O . ARG A 1 94 ? 14.966 4.957 -6.622 1.00 78.38 94 ARG A O 1
ATOM 653 N N . ALA A 1 95 ? 14.755 2.737 -6.446 1.00 80.06 95 ALA A N 1
ATOM 654 C CA . ALA A 1 95 ? 16.180 2.451 -6.315 1.00 80.06 95 ALA A CA 1
ATOM 655 C C . ALA A 1 95 ? 16.885 2.297 -7.680 1.00 80.06 95 ALA A C 1
ATOM 657 O O . ALA A 1 95 ? 18.084 2.022 -7.715 1.00 80.06 95 ALA A O 1
ATOM 658 N N . GLY A 1 96 ? 16.168 2.471 -8.799 1.00 77.81 96 GLY A N 1
ATOM 659 C CA . GLY A 1 96 ? 16.703 2.317 -10.152 1.00 77.81 96 GLY A CA 1
ATOM 660 C C . GLY A 1 96 ? 16.887 0.861 -10.587 1.00 77.81 96 GLY A C 1
ATOM 661 O O . GLY A 1 96 ? 17.581 0.602 -11.573 1.00 77.81 96 GLY A O 1
ATOM 662 N N . ARG A 1 97 ? 16.290 -0.103 -9.876 1.00 84.25 97 ARG A N 1
ATOM 663 C CA . ARG A 1 97 ? 16.279 -1.518 -10.273 1.00 84.25 97 ARG A CA 1
ATOM 664 C C . ARG A 1 97 ? 15.209 -1.737 -11.326 1.00 84.25 97 ARG A C 1
ATOM 666 O O . ARG A 1 97 ? 14.110 -1.210 -11.203 1.00 84.25 97 ARG A O 1
ATOM 673 N N . LEU A 1 98 ? 15.507 -2.546 -12.336 1.00 85.81 98 LEU A N 1
ATOM 674 C CA . LEU A 1 98 ? 14.517 -2.946 -13.329 1.00 85.81 98 LEU A CA 1
ATOM 675 C C . LEU A 1 98 ? 13.524 -3.944 -12.718 1.00 85.81 98 LEU A C 1
ATOM 677 O O . LEU A 1 98 ? 13.932 -4.983 -12.205 1.00 85.81 98 LEU A O 1
ATOM 681 N N . VAL A 1 99 ? 12.234 -3.622 -12.785 1.00 87.25 99 VAL A N 1
ATOM 682 C CA . VAL A 1 99 ? 11.132 -4.428 -12.235 1.00 87.25 99 VAL A CA 1
ATOM 683 C C . VAL A 1 99 ? 10.380 -5.163 -13.345 1.00 87.25 99 VAL A C 1
ATOM 685 O O . VAL A 1 99 ? 10.010 -6.321 -13.180 1.00 87.25 99 VAL A O 1
ATOM 688 N N . CYS A 1 100 ? 10.165 -4.512 -14.492 1.00 87.06 100 CYS A N 1
ATOM 689 C CA . CYS A 1 100 ? 9.505 -5.104 -15.657 1.00 87.06 100 CYS A CA 1
ATOM 690 C C . CYS A 1 100 ? 10.107 -4.546 -16.947 1.00 87.06 100 CYS A C 1
ATOM 692 O O . CYS A 1 100 ? 10.399 -3.357 -17.019 1.00 87.06 100 CYS A O 1
ATOM 694 N N . ALA A 1 101 ? 10.238 -5.373 -17.979 1.00 89.75 101 ALA A N 1
ATOM 695 C CA . ALA A 1 101 ? 10.567 -4.935 -19.331 1.00 89.75 101 ALA A CA 1
ATOM 696 C C . ALA A 1 101 ? 9.894 -5.848 -20.355 1.00 89.75 101 ALA A C 1
ATOM 698 O O . ALA A 1 101 ? 9.664 -7.026 -20.074 1.00 89.75 101 ALA A O 1
ATOM 699 N N . ASN A 1 102 ? 9.573 -5.310 -21.529 1.00 92.00 102 ASN A N 1
ATOM 700 C CA . ASN A 1 102 ? 9.018 -6.103 -22.623 1.00 92.00 102 ASN A CA 1
ATOM 701 C C . ASN A 1 102 ? 10.116 -6.672 -23.539 1.00 92.00 102 ASN A C 1
ATOM 703 O O . ASN A 1 102 ? 11.276 -6.261 -23.495 1.00 92.00 102 ASN A O 1
ATOM 707 N N . SER A 1 103 ? 9.745 -7.622 -24.396 1.00 90.38 103 SER A N 1
ATOM 708 C CA . SER A 1 103 ? 10.670 -8.273 -25.337 1.00 90.38 103 SER A CA 1
ATOM 709 C C . SER A 1 103 ? 11.271 -7.304 -26.362 1.00 90.38 103 SER A C 1
ATOM 711 O O . SER A 1 103 ? 12.384 -7.508 -26.838 1.00 90.38 103 SER A O 1
ATOM 713 N N . ARG A 1 104 ? 10.567 -6.213 -26.687 1.00 89.69 104 ARG A N 1
ATOM 714 C CA . ARG A 1 104 ? 11.090 -5.155 -27.564 1.00 89.69 104 ARG A CA 1
ATOM 715 C C . ARG A 1 104 ? 12.246 -4.392 -26.926 1.00 89.69 104 ARG A C 1
ATOM 717 O O . ARG A 1 104 ? 13.216 -4.093 -27.617 1.00 89.69 104 ARG A O 1
ATOM 724 N N . TYR A 1 105 ? 12.165 -4.104 -25.627 1.00 89.94 105 TYR A N 1
ATOM 725 C CA . TYR A 1 105 ? 13.269 -3.505 -24.881 1.00 89.94 105 TYR A CA 1
ATOM 726 C C . TYR A 1 105 ? 14.510 -4.401 -24.916 1.00 89.94 105 TYR A C 1
ATOM 728 O O . TYR A 1 105 ? 15.604 -3.921 -25.208 1.00 89.94 105 TYR A O 1
ATOM 736 N N . GLU A 1 106 ? 14.320 -5.707 -24.716 1.00 89.38 106 GLU A N 1
ATOM 737 C CA . GLU A 1 106 ? 15.399 -6.693 -24.811 1.00 89.38 106 GLU A CA 1
ATOM 738 C C . GLU A 1 106 ? 16.048 -6.713 -26.200 1.00 89.38 106 GLU A C 1
ATOM 740 O O . GLU A 1 106 ? 17.274 -6.664 -26.314 1.00 89.38 106 GLU A O 1
ATOM 745 N N . ALA A 1 107 ? 15.233 -6.726 -27.257 1.00 89.00 107 ALA A N 1
ATOM 746 C CA . ALA A 1 107 ? 15.709 -6.741 -28.637 1.00 89.00 107 ALA A CA 1
ATOM 747 C C . ALA A 1 107 ? 16.480 -5.465 -29.018 1.00 89.00 107 ALA A C 1
ATOM 749 O O . ALA A 1 107 ? 17.452 -5.540 -29.768 1.00 89.00 107 ALA A O 1
ATOM 750 N N . LEU A 1 108 ? 16.060 -4.302 -28.510 1.00 88.56 108 LEU A N 1
ATOM 751 C CA . LEU A 1 108 ? 16.674 -3.013 -28.837 1.00 88.56 108 LEU A CA 1
ATOM 752 C C . LEU A 1 108 ? 17.994 -2.783 -28.089 1.00 88.56 108 LEU A C 1
ATOM 754 O O . LEU A 1 108 ? 18.927 -2.218 -28.658 1.00 88.56 108 LEU A O 1
ATOM 758 N N . PHE A 1 109 ? 18.078 -3.218 -26.830 1.00 87.69 109 PHE A N 1
ATOM 759 C CA . PHE A 1 109 ? 19.226 -2.955 -25.956 1.00 87.69 109 PHE A CA 1
ATOM 760 C C . PHE A 1 109 ? 20.072 -4.197 -25.646 1.00 87.69 109 PHE A C 1
ATOM 762 O O . PHE A 1 109 ? 20.939 -4.140 -24.776 1.00 87.69 109 PHE A O 1
ATOM 769 N N . ALA A 1 110 ? 19.850 -5.293 -26.381 1.00 80.88 110 ALA A N 1
ATOM 770 C CA . ALA A 1 110 ? 20.581 -6.556 -26.275 1.00 80.88 110 ALA A CA 1
ATOM 771 C C . ALA A 1 110 ? 20.644 -7.094 -24.831 1.00 80.88 110 ALA A C 1
ATOM 773 O O . ALA A 1 110 ? 21.713 -7.418 -24.311 1.00 80.88 110 ALA A O 1
ATOM 774 N N . GLY A 1 111 ? 19.478 -7.165 -24.183 1.00 83.81 111 GLY A N 1
ATOM 775 C CA . GLY A 1 111 ? 19.309 -7.624 -22.804 1.00 83.81 111 GLY A CA 1
ATOM 776 C C . GLY A 1 111 ? 18.494 -6.647 -21.958 1.00 83.81 111 GLY A C 1
ATOM 777 O O . GLY A 1 111 ? 17.648 -5.914 -22.461 1.00 83.81 111 GLY A O 1
ATOM 778 N N . TRP A 1 112 ? 18.768 -6.607 -20.653 1.00 83.81 112 TRP A N 1
ATOM 779 C CA . TRP A 1 112 ? 18.041 -5.758 -19.701 1.00 83.81 112 TRP A CA 1
ATOM 780 C C . TRP A 1 112 ? 18.949 -4.771 -18.955 1.00 83.81 112 TRP A C 1
ATOM 782 O O . TRP A 1 112 ? 18.997 -4.798 -17.720 1.00 83.81 112 TRP A O 1
ATOM 792 N N . PRO A 1 113 ? 19.694 -3.898 -19.662 1.00 85.06 113 PRO A N 1
ATOM 793 C CA . PRO A 1 113 ? 20.460 -2.855 -18.995 1.00 85.06 113 PRO A CA 1
ATOM 794 C C . PRO A 1 113 ? 19.512 -1.925 -18.235 1.00 85.06 113 PRO A C 1
ATOM 796 O O . PRO A 1 113 ? 18.425 -1.586 -18.709 1.00 85.06 113 PRO A O 1
ATOM 799 N N . THR A 1 114 ? 19.913 -1.511 -17.037 1.00 82.50 114 THR A N 1
ATOM 800 C CA . THR A 1 114 ? 19.189 -0.478 -16.292 1.00 82.50 114 THR A CA 1
ATOM 801 C C . THR A 1 114 ? 19.432 0.885 -16.942 1.00 82.50 114 THR A C 1
ATOM 803 O O . THR A 1 114 ? 20.487 1.081 -17.545 1.00 82.50 114 THR A O 1
ATOM 806 N N . PRO A 1 115 ? 18.524 1.866 -16.789 1.00 75.62 115 PRO A N 1
ATOM 807 C CA . PRO A 1 115 ? 18.667 3.191 -17.398 1.00 75.62 115 PRO A CA 1
ATOM 808 C C . PRO A 1 115 ? 20.051 3.866 -17.291 1.00 75.62 115 PRO A C 1
ATOM 810 O O . PRO A 1 115 ? 20.476 4.458 -18.281 1.00 75.62 115 PRO A O 1
ATOM 813 N N . PRO A 1 116 ? 20.804 3.769 -16.170 1.00 75.81 116 PRO A N 1
ATOM 814 C CA . PRO A 1 116 ? 22.151 4.346 -16.079 1.00 75.81 116 PRO A CA 1
ATOM 815 C C . PRO A 1 116 ? 23.195 3.657 -16.970 1.00 75.81 116 PRO A C 1
ATOM 817 O O . PRO A 1 116 ? 24.236 4.236 -17.252 1.00 75.81 116 PRO A O 1
ATOM 820 N N . SER A 1 117 ? 22.938 2.412 -17.373 1.00 80.62 117 SER A N 1
ATOM 821 C CA . SER A 1 117 ? 23.802 1.580 -18.223 1.00 80.62 117 SER A CA 1
ATOM 822 C C . SER A 1 117 ? 23.250 1.413 -19.644 1.00 80.62 117 SER A C 1
ATOM 824 O O . SER A 1 117 ? 23.736 0.580 -20.407 1.00 80.62 117 SER A O 1
ATOM 826 N N . LEU A 1 118 ? 22.225 2.192 -20.004 1.00 83.62 118 LEU A N 1
ATOM 827 C CA . LEU A 1 118 ? 21.592 2.131 -21.313 1.00 83.62 118 LEU A CA 1
ATOM 828 C C . LEU A 1 118 ? 22.564 2.656 -22.389 1.00 83.62 118 LEU A C 1
ATOM 830 O O . LEU A 1 118 ? 23.128 3.736 -22.200 1.00 83.62 118 LEU A O 1
ATOM 834 N N . PRO A 1 119 ? 22.750 1.957 -23.525 1.00 82.50 119 PRO A N 1
ATOM 835 C CA . PRO A 1 119 ? 23.667 2.376 -24.589 1.00 82.50 119 PRO A CA 1
ATOM 836 C C . PRO A 1 119 ? 23.054 3.495 -25.450 1.00 82.50 119 PRO A C 1
ATOM 838 O O . PRO A 1 119 ? 22.842 3.351 -26.652 1.00 82.50 119 PRO A O 1
ATOM 841 N N . VAL A 1 120 ? 22.726 4.617 -24.816 1.00 83.81 120 VAL A N 1
ATOM 842 C CA . VAL A 1 120 ? 22.201 5.840 -25.435 1.00 83.81 120 VAL A CA 1
ATOM 843 C C . VAL A 1 120 ? 23.131 7.009 -25.121 1.00 83.81 120 VAL A C 1
ATOM 845 O O . VAL A 1 120 ? 24.077 6.873 -24.352 1.00 83.81 120 VAL A O 1
ATOM 848 N N . SER A 1 121 ? 22.886 8.172 -25.728 1.00 86.50 121 SER A N 1
ATOM 849 C CA . SER A 1 121 ? 23.724 9.347 -25.473 1.00 86.50 121 SER A CA 1
ATOM 850 C C . SER A 1 121 ? 23.686 9.775 -23.998 1.00 86.50 121 SER A C 1
ATOM 852 O O . SER A 1 121 ? 22.642 9.672 -23.349 1.00 86.50 121 SER A O 1
ATOM 854 N N . ASP A 1 122 ? 24.782 10.344 -23.491 1.00 84.44 122 ASP A N 1
ATOM 855 C CA . ASP A 1 122 ? 24.866 10.857 -22.113 1.00 84.44 122 ASP A CA 1
ATOM 856 C C . ASP A 1 122 ? 23.767 11.890 -21.800 1.00 84.44 122 ASP A C 1
ATOM 858 O O . ASP A 1 122 ? 23.235 11.949 -20.687 1.00 84.44 122 ASP A O 1
ATOM 862 N N . ALA A 1 123 ? 23.366 12.675 -22.807 1.00 87.12 123 ALA A N 1
ATOM 863 C CA . ALA A 1 123 ? 22.252 13.613 -22.703 1.00 87.12 123 ALA A CA 1
ATOM 864 C C . ALA A 1 123 ? 20.916 12.891 -22.449 1.00 87.12 123 ALA A C 1
ATOM 866 O O . ALA A 1 123 ? 20.117 13.336 -21.625 1.00 87.12 123 ALA A O 1
ATOM 867 N N . SER A 1 124 ? 20.687 11.751 -23.108 1.00 84.75 124 SER A N 1
ATOM 868 C CA . SER A 1 124 ? 19.494 10.915 -22.932 1.00 84.75 124 SER A CA 1
ATOM 869 C C . SER A 1 124 ? 19.466 10.242 -21.558 1.00 84.75 124 SER A C 1
ATOM 871 O O . SER A 1 124 ? 18.421 10.241 -20.908 1.00 84.75 124 SER A O 1
ATOM 873 N N . VAL A 1 125 ? 20.607 9.731 -21.078 1.00 86.50 125 VAL A N 1
ATOM 874 C CA . VAL A 1 125 ? 20.727 9.154 -19.724 1.00 86.50 125 VAL A CA 1
ATOM 875 C C . VAL A 1 125 ? 20.439 10.218 -18.661 1.00 86.50 125 VAL A C 1
ATOM 877 O O . VAL A 1 125 ? 19.673 9.984 -17.724 1.00 86.50 125 VAL A O 1
ATOM 880 N N . THR A 1 126 ? 20.986 11.422 -18.840 1.00 86.12 126 THR A N 1
ATOM 881 C CA . THR A 1 126 ? 20.751 12.559 -17.938 1.00 86.12 126 THR A CA 1
ATOM 882 C C . THR A 1 126 ? 19.277 12.972 -17.924 1.00 86.12 126 THR A C 1
ATOM 884 O O . THR A 1 126 ? 18.713 13.205 -16.852 1.00 86.12 126 THR A O 1
ATOM 887 N N . ALA A 1 127 ? 18.628 13.015 -19.093 1.00 87.31 127 ALA A N 1
ATOM 888 C CA . ALA A 1 127 ? 17.204 13.315 -19.213 1.00 87.31 127 ALA A CA 1
ATOM 889 C C . ALA A 1 127 ? 16.326 12.260 -18.517 1.00 87.31 127 ALA A C 1
ATOM 891 O O . ALA A 1 127 ? 15.412 12.626 -17.776 1.00 87.31 127 ALA A O 1
ATOM 892 N N . LEU A 1 128 ? 16.639 10.966 -18.670 1.00 84.38 128 LEU A N 1
ATOM 893 C CA . LEU A 1 128 ? 15.945 9.886 -17.955 1.00 84.38 128 LEU A CA 1
ATOM 894 C C . LEU A 1 128 ? 16.096 10.024 -16.434 1.00 84.38 128 LEU A C 1
ATOM 896 O O . LEU A 1 128 ? 15.116 9.925 -15.697 1.00 84.38 128 LEU A O 1
ATOM 900 N N . GLY A 1 129 ? 17.311 10.309 -15.958 1.00 84.25 129 GLY A N 1
ATOM 901 C CA . GLY A 1 129 ? 17.579 10.510 -14.533 1.00 84.25 129 GLY A CA 1
ATOM 902 C C . GLY A 1 129 ? 16.902 11.754 -13.946 1.00 84.25 129 GLY A C 1
ATOM 903 O O . GLY A 1 129 ? 16.616 11.792 -12.747 1.00 84.25 129 GLY A O 1
ATOM 904 N N . ALA A 1 130 ? 16.646 12.786 -14.754 1.00 85.06 130 ALA A N 1
ATOM 905 C CA . ALA A 1 130 ? 15.866 13.9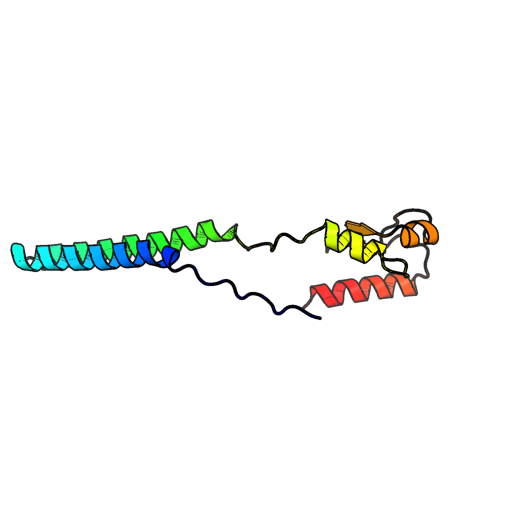55 -14.345 1.00 85.06 130 ALA A CA 1
ATOM 906 C C . ALA A 1 130 ? 14.364 13.635 -14.266 1.00 85.06 130 ALA A C 1
ATOM 908 O O . ALA A 1 130 ? 13.725 13.969 -13.269 1.00 85.06 130 ALA A O 1
ATOM 909 N N . ALA A 1 131 ? 13.824 12.929 -15.263 1.00 83.69 131 ALA A N 1
ATOM 910 C CA . ALA A 1 131 ? 12.425 12.500 -15.277 1.00 83.69 131 ALA A CA 1
ATOM 911 C C . ALA A 1 131 ? 12.084 11.586 -14.087 1.00 83.69 131 ALA A C 1
ATOM 913 O O . ALA A 1 131 ? 11.060 11.780 -13.438 1.00 83.69 131 ALA A O 1
ATOM 914 N N . ALA A 1 132 ? 12.972 10.646 -13.747 1.00 78.62 132 ALA A N 1
ATOM 915 C CA . ALA A 1 132 ? 12.778 9.746 -12.611 1.00 78.62 132 ALA A CA 1
ATOM 916 C C . ALA A 1 132 ? 12.691 10.488 -11.263 1.00 78.62 132 ALA A C 1
ATOM 918 O O . ALA A 1 132 ? 11.890 10.122 -10.406 1.00 78.62 132 ALA A O 1
ATOM 919 N N . ARG A 1 133 ? 13.486 11.551 -11.075 1.00 82.25 133 ARG A N 1
ATOM 920 C CA . ARG A 1 133 ? 13.469 12.363 -9.845 1.00 82.25 133 ARG A CA 1
ATOM 921 C C . ARG A 1 133 ? 12.236 13.257 -9.743 1.00 82.25 133 ARG A C 1
ATOM 923 O O . ARG A 1 133 ? 11.653 13.327 -8.671 1.00 82.25 133 ARG A O 1
ATOM 930 N N . ALA A 1 134 ? 11.783 13.841 -10.853 1.00 81.50 134 ALA A N 1
ATOM 931 C CA . ALA A 1 134 ? 10.595 14.701 -10.875 1.00 81.50 134 ALA A CA 1
ATOM 932 C C . ALA A 1 134 ? 9.313 13.998 -10.385 1.00 81.50 134 ALA A C 1
ATOM 934 O O . ALA A 1 134 ? 8.411 14.652 -9.874 1.00 81.50 134 ALA A O 1
ATOM 935 N N . ILE A 1 135 ? 9.236 12.671 -10.519 1.00 68.75 135 ILE A N 1
ATOM 936 C CA . ILE A 1 135 ? 8.118 11.854 -10.019 1.00 68.75 135 ILE A CA 1
ATOM 937 C C . ILE A 1 135 ? 8.264 11.554 -8.514 1.00 68.75 135 ILE A C 1
ATOM 939 O O . ILE A 1 135 ? 7.274 11.308 -7.833 1.00 68.75 135 ILE A O 1
ATOM 943 N N . GLY A 1 136 ? 9.490 11.551 -7.982 1.00 61.84 136 GLY A N 1
ATOM 944 C CA . GLY A 1 136 ? 9.773 11.258 -6.575 1.00 61.84 136 GLY A CA 1
ATOM 945 C C . GLY A 1 136 ? 9.524 12.420 -5.610 1.00 61.84 136 GLY A C 1
ATOM 946 O O . GLY A 1 136 ? 9.382 12.162 -4.417 1.00 61.84 136 GLY A O 1
ATOM 947 N N . ASP A 1 137 ? 9.457 13.652 -6.121 1.00 55.69 137 ASP A N 1
ATOM 948 C CA . ASP A 1 137 ? 9.322 14.891 -5.340 1.00 55.69 137 ASP A CA 1
ATOM 949 C C . ASP A 1 137 ? 7.856 15.382 -5.201 1.00 55.69 137 ASP A C 1
ATOM 951 O O . ASP A 1 137 ? 7.625 16.473 -4.672 1.00 55.69 137 ASP A O 1
ATOM 955 N N . GLY A 1 138 ? 6.875 14.610 -5.695 1.00 45.22 138 GLY A N 1
ATOM 956 C CA . GLY A 1 138 ? 5.438 14.938 -5.713 1.00 45.22 138 GLY A CA 1
ATOM 957 C C . GLY A 1 138 ? 4.570 14.120 -4.763 1.00 45.22 138 GLY A C 1
ATOM 958 O O . GLY A 1 138 ? 4.988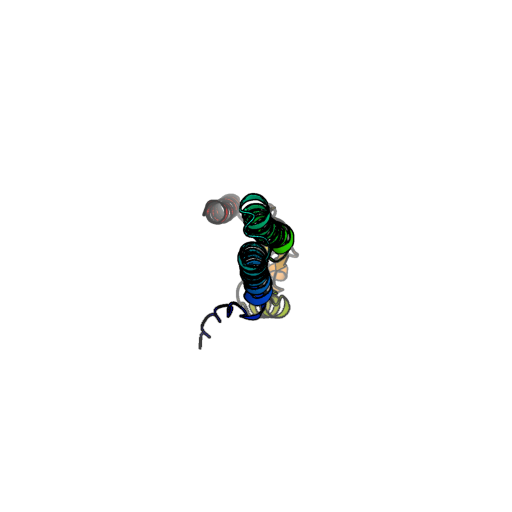 13.011 -4.359 1.00 45.22 138 GLY A O 1
#

Radius of gyration: 28.37 Å; chains: 1; bounding box: 54×25×74 Å

pLDDT: mean 77.04, std 11.47, range [41.22, 92.0]

Sequence (138 aa):
MASLPISPVKSPRALLPLAAAIGGGFLAAAIVLLTLDDRAVAVGFVAAGILVAGGLIAARRLLASDEAAENPTDWAVAHALAAASDDALAVTDRAGRLVCANSRYEALFAGWPTPPSLPVSDASVTALGAAARAIGDG